Protein AF-A0A6M9ZZ40-F1 (afdb_monomer)

Solvent-accessible surface area (backbone atoms only — not comparable to full-atom values): 9665 Å² total; per-residue (Å²): 112,54,69,61,51,48,51,26,50,53,43,22,52,52,12,48,49,43,39,68,52,77,41,54,60,64,52,23,50,52,14,47,52,46,18,51,53,23,47,31,51,46,30,46,69,67,67,38,52,63,63,28,52,51,45,49,48,50,45,59,59,44,53,44,49,55,48,52,54,52,33,63,76,70,54,67,98,73,83,68,86,65,80,46,74,66,51,52,51,55,52,51,50,51,52,51,54,52,51,50,45,71,74,66,60,60,74,68,66,52,43,54,74,64,58,66,69,76,82,68,95,54,101,58,61,70,61,63,58,52,57,56,45,42,66,65,77,33,42,67,59,53,51,54,53,52,51,50,55,52,51,51,49,51,50,54,49,53,58,61,53,46,69,81,76,49,94,75,74,80,128

InterPro domains:
  IPR001457 NADH:ubiquinone/plastoquinone oxidoreductase, chain 6 [PF00499] (16-157)
  IPR050269 Complex I Subunit 6 [PTHR11435] (1-160)

Structure (mmCIF, N/CA/C/O backbone):
data_AF-A0A6M9ZZ40-F1
#
_entry.id   AF-A0A6M9ZZ40-F1
#
loop_
_atom_site.group_PDB
_atom_site.id
_atom_site.type_symbol
_atom_site.label_atom_id
_atom_site.label_alt_id
_atom_site.label_comp_id
_atom_site.label_asym_id
_atom_site.label_entity_id
_atom_site.label_seq_id
_atom_site.pdbx_PDB_ins_code
_atom_site.Cartn_x
_atom_site.Cartn_y
_atom_site.Cartn_z
_atom_site.occupancy
_atom_site.B_iso_or_equiv
_atom_site.auth_seq_id
_atom_site.auth_comp_id
_atom_site.auth_asym_id
_atom_site.auth_atom_id
_atom_site.pdbx_PDB_model_num
ATOM 1 N N . MET A 1 1 ? 7.142 9.375 -21.242 1.00 61.62 1 MET A N 1
ATOM 2 C CA . MET A 1 1 ? 6.670 8.406 -20.223 1.00 61.62 1 MET A CA 1
ATOM 3 C C . MET A 1 1 ? 7.208 8.706 -18.826 1.00 61.62 1 MET A C 1
ATOM 5 O O . MET A 1 1 ? 6.427 8.676 -17.883 1.00 61.62 1 MET A O 1
ATOM 9 N N . ALA A 1 2 ? 8.484 9.088 -18.694 1.00 67.81 2 ALA A N 1
ATOM 10 C CA . ALA A 1 2 ? 9.130 9.379 -17.408 1.00 67.81 2 ALA A CA 1
ATOM 11 C C . ALA A 1 2 ? 8.402 10.401 -16.507 1.00 67.81 2 ALA A C 1
ATOM 13 O O . ALA A 1 2 ? 8.264 10.169 -15.312 1.00 67.81 2 ALA A O 1
ATOM 14 N N . TYR A 1 3 ? 7.879 11.507 -17.054 1.00 73.62 3 TYR A N 1
ATOM 15 C CA . TYR A 1 3 ? 7.169 12.507 -16.237 1.00 73.62 3 TYR A CA 1
ATOM 16 C C . TYR A 1 3 ? 5.858 11.986 -15.631 1.00 73.62 3 TYR A C 1
ATOM 18 O O . TYR A 1 3 ? 5.504 12.363 -14.518 1.00 73.62 3 TYR A O 1
ATOM 26 N N . VAL A 1 4 ? 5.143 11.104 -16.340 1.00 79.06 4 VAL A N 1
ATOM 27 C CA . VAL A 1 4 ? 3.872 10.533 -15.863 1.00 79.06 4 VAL A CA 1
ATOM 28 C C . VAL A 1 4 ? 4.130 9.516 -14.751 1.00 79.06 4 VAL A C 1
ATOM 30 O O . VAL A 1 4 ? 3.451 9.545 -13.727 1.00 79.06 4 VAL A O 1
ATOM 33 N N . SER A 1 5 ? 5.137 8.650 -14.905 1.00 78.56 5 SER A N 1
ATOM 34 C CA . SER A 1 5 ? 5.535 7.711 -13.849 1.00 78.56 5 SER A CA 1
ATOM 35 C C . SER A 1 5 ? 6.141 8.426 -12.640 1.00 78.56 5 SER A C 1
ATOM 37 O O . SER A 1 5 ? 5.864 8.043 -11.505 1.00 78.56 5 SER A O 1
ATOM 39 N N . PHE A 1 6 ? 6.889 9.510 -12.858 1.00 80.94 6 PHE A N 1
ATOM 40 C CA . PHE A 1 6 ? 7.375 10.365 -11.780 1.00 80.94 6 PHE A CA 1
ATOM 41 C C . PHE A 1 6 ? 6.229 11.023 -11.001 1.00 80.94 6 PHE A C 1
ATOM 43 O O . PHE A 1 6 ? 6.210 10.967 -9.773 1.00 80.94 6 PHE A O 1
ATOM 50 N N . LEU A 1 7 ? 5.233 11.586 -11.694 1.00 84.75 7 LEU A N 1
ATOM 51 C CA . LEU A 1 7 ? 4.046 12.154 -11.052 1.00 84.75 7 LEU A CA 1
ATOM 52 C C . LEU A 1 7 ? 3.301 11.097 -10.222 1.00 84.75 7 LEU A C 1
ATOM 54 O O . LEU A 1 7 ? 2.885 11.377 -9.099 1.00 84.75 7 LEU A O 1
ATOM 58 N N . ALA A 1 8 ? 3.186 9.872 -10.740 1.00 87.12 8 ALA A N 1
ATOM 59 C CA . ALA A 1 8 ? 2.579 8.769 -10.007 1.00 87.12 8 ALA A CA 1
ATOM 60 C C . ALA A 1 8 ? 3.388 8.384 -8.753 1.00 87.12 8 ALA A C 1
ATOM 62 O O . ALA A 1 8 ? 2.802 8.166 -7.696 1.00 87.12 8 ALA A O 1
ATOM 63 N N . LEU A 1 9 ? 4.725 8.372 -8.814 1.00 86.31 9 LEU A N 1
ATOM 64 C CA . LEU A 1 9 ? 5.578 8.136 -7.640 1.00 86.31 9 LEU A CA 1
ATOM 65 C C . LEU A 1 9 ? 5.422 9.229 -6.580 1.00 86.31 9 LEU A C 1
ATOM 67 O O . LEU A 1 9 ? 5.272 8.923 -5.398 1.00 86.31 9 LEU A O 1
ATOM 71 N N . VAL A 1 10 ? 5.408 10.498 -6.994 1.00 87.94 10 VAL A N 1
ATOM 72 C CA . VAL A 1 10 ? 5.179 11.626 -6.080 1.00 87.94 10 VAL A CA 1
ATOM 73 C C . VAL A 1 10 ? 3.802 11.510 -5.421 1.00 87.94 10 VAL A C 1
ATOM 75 O O . VAL A 1 10 ? 3.700 11.654 -4.203 1.00 87.94 10 VAL A O 1
ATOM 78 N N . GLY A 1 11 ? 2.761 11.191 -6.195 1.00 89.44 11 GLY A N 1
ATOM 79 C CA . GLY A 1 11 ? 1.404 10.977 -5.687 1.00 89.44 11 GLY A CA 1
ATOM 80 C C . GLY A 1 11 ? 1.301 9.806 -4.705 1.00 89.44 11 GLY A C 1
ATOM 81 O O . GLY A 1 11 ? 0.647 9.928 -3.669 1.00 89.44 11 GLY A O 1
ATOM 82 N N . LEU A 1 12 ? 1.994 8.696 -4.977 1.00 90.94 12 LEU A N 1
ATOM 83 C CA . LEU A 1 12 ? 2.056 7.534 -4.088 1.00 90.94 12 LEU A CA 1
ATOM 84 C C . LEU A 1 12 ? 2.694 7.889 -2.742 1.00 90.94 12 LEU A C 1
ATOM 86 O O . LEU A 1 12 ? 2.129 7.591 -1.688 1.00 90.94 12 LEU A O 1
ATOM 90 N N . VAL A 1 13 ? 3.846 8.561 -2.764 1.00 89.88 13 VAL A N 1
ATOM 91 C CA . VAL A 1 13 ? 4.543 8.948 -1.531 1.00 89.88 13 VAL A CA 1
ATOM 92 C C . VAL A 1 13 ? 3.739 9.998 -0.763 1.00 89.88 13 VAL A C 1
ATOM 94 O O . VAL A 1 13 ? 3.625 9.898 0.457 1.00 89.88 13 VAL A O 1
ATOM 97 N N . ALA A 1 14 ? 3.109 10.954 -1.452 1.00 88.31 14 ALA A N 1
ATOM 98 C CA . ALA A 1 14 ? 2.205 11.913 -0.823 1.00 88.31 14 ALA A CA 1
ATOM 99 C C . ALA A 1 14 ? 1.039 11.212 -0.099 1.00 88.31 14 ALA A C 1
ATOM 101 O O . ALA A 1 14 ? 0.752 11.544 1.051 1.00 88.31 14 ALA A O 1
ATOM 102 N N . GLY A 1 15 ? 0.422 10.199 -0.719 1.00 89.56 15 GLY A N 1
ATOM 103 C CA . GLY A 1 15 ? -0.625 9.386 -0.091 1.00 89.56 15 GLY A CA 1
ATOM 104 C C . GLY A 1 15 ? -0.154 8.686 1.189 1.00 89.56 15 GLY A C 1
ATOM 105 O O . GLY A 1 15 ? -0.835 8.738 2.215 1.00 89.56 15 GLY A O 1
ATOM 106 N N . PHE A 1 16 ? 1.050 8.103 1.177 1.00 87.38 16 PHE A N 1
ATOM 107 C CA . PHE A 1 16 ? 1.619 7.459 2.365 1.00 87.38 16 PHE A CA 1
ATOM 108 C C . PHE A 1 16 ? 2.028 8.436 3.467 1.00 87.38 16 PHE A C 1
ATOM 110 O O . PHE A 1 16 ? 1.884 8.106 4.643 1.00 87.38 16 PHE A O 1
ATOM 117 N N . ILE A 1 17 ? 2.475 9.646 3.126 1.00 87.81 17 ILE A N 1
ATOM 118 C CA . ILE A 1 17 ? 2.752 10.688 4.124 1.00 87.81 17 ILE A CA 1
ATOM 119 C C . ILE A 1 17 ? 1.463 11.075 4.854 1.00 87.81 17 ILE A C 1
ATOM 121 O O . ILE A 1 17 ? 1.474 11.166 6.080 1.00 87.81 17 ILE A O 1
ATOM 125 N N . VAL A 1 18 ? 0.352 11.243 4.125 1.00 85.00 18 VAL A N 1
ATOM 126 C CA . VAL A 1 18 ? -0.966 11.545 4.716 1.00 85.00 18 VAL A CA 1
ATOM 127 C C . VAL A 1 18 ? -1.466 10.394 5.594 1.00 85.00 18 VAL A C 1
ATOM 129 O O . VAL A 1 18 ? -2.024 10.632 6.661 1.00 85.00 18 VAL A O 1
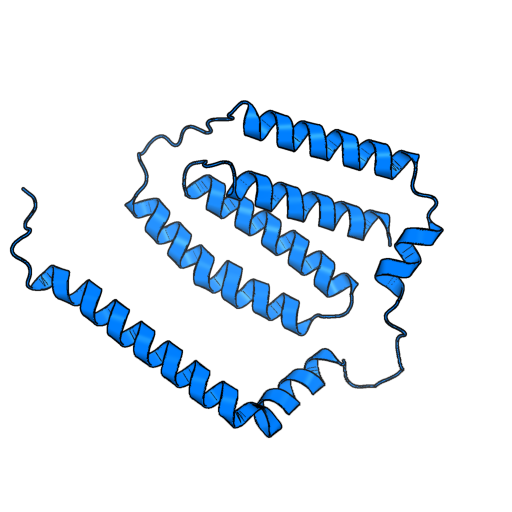ATOM 132 N N . MET A 1 19 ? -1.228 9.143 5.191 1.00 85.62 19 MET A N 1
ATOM 133 C CA . MET A 1 19 ? -1.534 7.977 6.026 1.00 85.62 19 MET A CA 1
ATOM 134 C C . MET A 1 19 ? -0.687 7.947 7.310 1.00 85.62 19 MET A C 1
ATOM 136 O O . MET A 1 19 ? -1.191 7.643 8.389 1.00 85.62 19 MET A O 1
ATOM 140 N N . SER A 1 20 ? 0.605 8.262 7.206 1.00 84.12 20 SER A N 1
ATOM 141 C CA . SER A 1 20 ? 1.562 8.147 8.311 1.00 84.12 20 SER A CA 1
ATOM 142 C C . SER A 1 20 ? 1.532 9.324 9.288 1.00 84.12 20 SER A C 1
ATOM 144 O O . SER A 1 20 ? 2.099 9.214 10.375 1.00 84.12 20 SER A O 1
ATOM 146 N N . SER A 1 21 ? 0.923 10.459 8.940 1.00 77.00 21 SER A N 1
ATOM 147 C CA . SER A 1 21 ? 1.013 11.698 9.724 1.00 77.00 21 SER A CA 1
ATOM 148 C C . SER A 1 21 ? 0.214 11.704 11.035 1.00 77.00 21 SER A C 1
ATOM 150 O O . SER A 1 21 ? 0.068 12.763 11.644 1.00 77.00 21 SER A O 1
ATOM 152 N N . ASN A 1 22 ? -0.263 10.544 11.506 1.00 65.62 22 ASN A N 1
ATOM 153 C CA . ASN A 1 22 ? -1.091 10.395 12.710 1.00 65.62 22 ASN A CA 1
ATOM 154 C C . ASN A 1 22 ? -2.329 11.311 12.695 1.00 65.62 22 ASN A C 1
ATOM 156 O O . ASN A 1 22 ? -2.692 11.913 13.705 1.00 65.62 22 ASN A O 1
ATOM 160 N N . SER A 1 23 ? -2.960 11.447 11.529 1.00 63.12 23 SER A N 1
ATOM 161 C CA . SER A 1 23 ? -4.265 12.097 11.396 1.00 63.12 23 SER A CA 1
ATOM 162 C C . SER A 1 23 ? -5.385 11.119 11.775 1.00 63.12 23 SER A C 1
ATOM 164 O O . SER A 1 23 ? -5.165 9.908 11.837 1.00 63.12 23 SER A O 1
ATOM 166 N N . S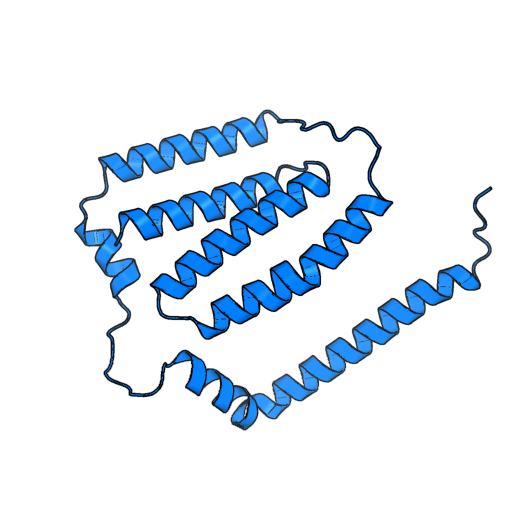ER A 1 24 ? -6.588 11.636 12.042 1.00 78.31 24 SER A N 1
ATOM 167 C CA . SER A 1 24 ? -7.767 10.809 12.337 1.00 78.31 24 SER A CA 1
ATOM 168 C C . SER A 1 24 ? -7.964 9.698 11.283 1.00 78.31 24 SER A C 1
ATOM 170 O O . SER A 1 24 ? -7.588 9.875 10.116 1.00 78.31 24 SER A O 1
ATOM 172 N N . PRO A 1 25 ? -8.562 8.547 11.652 1.00 84.88 25 PRO A N 1
ATOM 173 C CA . PRO A 1 25 ? -8.621 7.368 10.785 1.00 84.88 25 PRO A CA 1
ATOM 174 C C . PRO A 1 25 ? -9.321 7.618 9.433 1.00 84.88 25 PRO A C 1
ATOM 176 O O . PRO A 1 25 ? -9.013 6.948 8.452 1.00 84.88 25 PRO A O 1
ATOM 179 N N . TYR A 1 26 ? -10.185 8.634 9.322 1.00 82.50 26 TYR A N 1
ATOM 180 C CA . TYR A 1 26 ? -10.761 9.054 8.038 1.00 82.50 26 TYR A CA 1
ATOM 181 C C . TYR A 1 26 ? -9.727 9.597 7.047 1.00 82.50 26 TYR A C 1
ATOM 183 O O . TYR A 1 26 ? -9.736 9.224 5.875 1.00 82.50 26 TYR A O 1
ATOM 191 N N . PHE A 1 27 ? -8.828 10.475 7.496 1.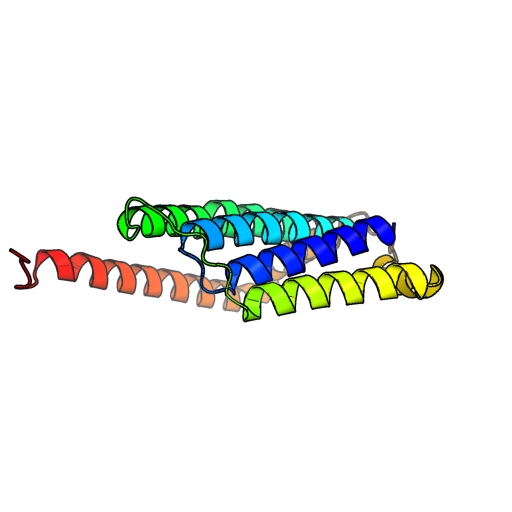00 83.31 27 PHE A N 1
ATOM 192 C CA . PHE A 1 27 ? -7.812 11.060 6.619 1.00 83.31 27 PHE A CA 1
ATOM 193 C C . PHE A 1 27 ? -6.731 10.047 6.256 1.00 83.31 27 PHE A C 1
ATOM 195 O O . PHE A 1 27 ? -6.253 10.041 5.123 1.00 83.31 27 PHE A O 1
ATOM 202 N N . ALA A 1 28 ? -6.441 9.125 7.174 1.00 85.38 28 ALA A N 1
ATOM 203 C CA . ALA A 1 28 ? -5.657 7.931 6.899 1.00 85.38 28 ALA A CA 1
ATOM 204 C C . ALA A 1 28 ? -6.276 7.091 5.763 1.00 85.38 28 ALA A C 1
ATOM 206 O O . ALA A 1 28 ? -5.592 6.768 4.792 1.00 85.38 28 ALA A O 1
ATOM 207 N N . ALA A 1 29 ? -7.587 6.818 5.818 1.00 87.69 29 ALA A N 1
ATOM 208 C CA . ALA A 1 29 ? -8.283 6.066 4.771 1.00 87.69 29 ALA A CA 1
ATOM 209 C C . ALA A 1 29 ? -8.182 6.769 3.409 1.00 87.69 29 ALA A C 1
ATOM 211 O O . ALA A 1 29 ? -7.859 6.135 2.408 1.00 87.69 29 ALA A O 1
ATOM 212 N N . LEU A 1 30 ? -8.399 8.088 3.369 1.00 86.88 30 LEU A N 1
ATOM 213 C CA . LEU A 1 30 ? -8.275 8.878 2.141 1.00 86.88 30 LEU A CA 1
ATOM 214 C C . LEU A 1 30 ? -6.842 8.870 1.584 1.00 86.88 30 LEU A C 1
ATOM 216 O O . LEU A 1 30 ? -6.664 8.687 0.381 1.00 86.88 30 LEU A O 1
ATOM 220 N N . GLY A 1 31 ? -5.823 9.000 2.440 1.00 89.38 31 GLY A N 1
ATOM 221 C CA . GLY A 1 31 ? -4.416 8.896 2.037 1.00 89.38 31 GLY A CA 1
ATOM 222 C C . GLY A 1 31 ? -4.080 7.535 1.422 1.00 89.38 31 GLY A C 1
ATOM 223 O O . GLY A 1 31 ? -3.407 7.466 0.392 1.00 89.38 31 GLY A O 1
ATOM 224 N N . LEU A 1 32 ? -4.630 6.456 1.988 1.00 89.31 32 LEU A N 1
ATOM 225 C CA . LEU A 1 32 ? -4.514 5.108 1.435 1.00 89.31 32 LEU A CA 1
ATOM 226 C C . LEU A 1 32 ? -5.209 4.944 0.084 1.00 89.31 32 LEU A C 1
ATOM 228 O O . LEU A 1 32 ? -4.637 4.293 -0.790 1.00 89.31 32 LEU A O 1
ATOM 232 N N . VAL A 1 33 ? -6.396 5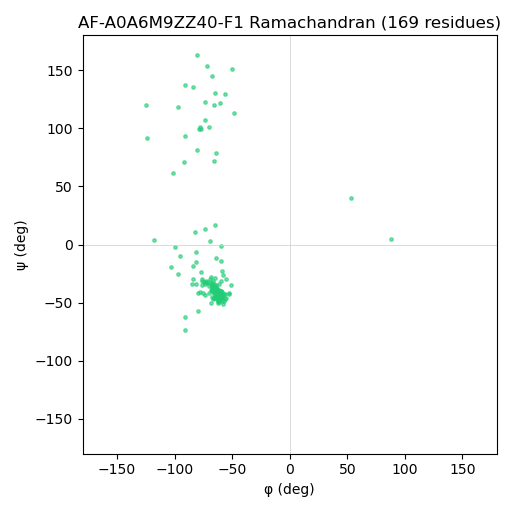.537 -0.117 1.00 92.06 33 VAL A N 1
ATOM 233 C CA . VAL A 1 33 ? -7.062 5.508 -1.433 1.00 92.06 33 VAL A CA 1
ATOM 234 C C . VAL A 1 33 ? -6.154 6.128 -2.487 1.00 92.06 33 VAL A C 1
ATOM 236 O O . VAL A 1 33 ? -5.886 5.518 -3.522 1.00 92.06 33 VAL A O 1
ATOM 239 N N . VAL A 1 34 ? -5.656 7.332 -2.204 1.00 91.38 34 VAL A N 1
ATOM 240 C CA . VAL A 1 34 ? -4.798 8.088 -3.120 1.00 91.38 34 VAL A CA 1
ATOM 241 C C . VAL A 1 34 ? -3.512 7.311 -3.414 1.00 91.38 34 VAL A C 1
ATOM 243 O O . VAL A 1 34 ? -3.156 7.133 -4.579 1.00 91.38 34 VAL A O 1
ATOM 246 N N . GLY A 1 35 ? -2.857 6.773 -2.380 1.00 92.06 35 GLY A N 1
ATOM 247 C CA . GLY A 1 35 ? -1.655 5.953 -2.531 1.00 92.06 35 GLY A CA 1
ATOM 248 C C . GLY A 1 35 ? -1.887 4.699 -3.380 1.00 92.06 35 GLY A C 1
ATOM 249 O O . GLY A 1 35 ? -1.084 4.396 -4.262 1.00 92.06 35 GLY A O 1
ATOM 250 N N . ALA A 1 36 ? -3.009 4.002 -3.177 1.00 91.94 36 ALA A N 1
ATOM 251 C CA . ALA A 1 36 ? -3.357 2.808 -3.943 1.00 91.94 36 ALA A CA 1
ATOM 252 C C . ALA A 1 36 ? -3.639 3.121 -5.421 1.00 91.94 36 ALA A C 1
ATOM 254 O O . ALA A 1 36 ? -3.173 2.382 -6.287 1.00 91.94 36 ALA A O 1
ATOM 255 N N . VAL A 1 37 ? -4.340 4.220 -5.733 1.00 92.25 37 VAL A N 1
ATOM 256 C CA . VAL A 1 37 ? -4.610 4.638 -7.123 1.00 92.25 37 VAL A CA 1
ATOM 257 C C . VAL A 1 37 ? -3.307 4.939 -7.865 1.00 92.25 37 VAL A C 1
ATOM 259 O O . VAL A 1 37 ? -3.086 4.417 -8.959 1.00 92.25 37 VAL A O 1
ATOM 262 N N . PHE A 1 38 ? -2.411 5.723 -7.262 1.00 92.38 38 PHE A N 1
ATOM 263 C CA . PHE A 1 38 ? -1.120 6.037 -7.876 1.00 92.38 38 PHE A CA 1
ATOM 264 C C . PHE A 1 38 ? -0.184 4.820 -7.955 1.00 92.38 38 PHE A C 1
ATOM 266 O O . PHE A 1 38 ? 0.524 4.660 -8.947 1.00 92.38 38 PHE A O 1
ATOM 273 N N . GLY A 1 39 ? -0.224 3.913 -6.975 1.00 90.94 39 GLY A N 1
ATOM 274 C CA . GLY A 1 39 ? 0.502 2.640 -7.038 1.00 90.94 39 GLY A CA 1
ATOM 275 C C . GLY A 1 39 ? 0.013 1.726 -8.158 1.00 90.94 39 GLY A C 1
ATOM 276 O O . GLY A 1 39 ? 0.823 1.146 -8.880 1.00 90.94 39 GLY A O 1
ATOM 277 N N .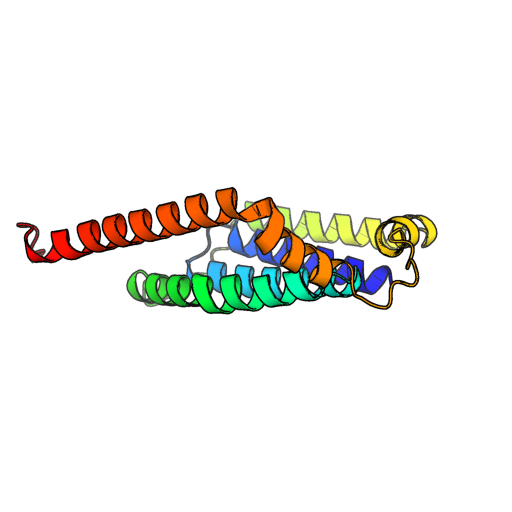 CYS A 1 40 ? -1.302 1.656 -8.366 1.00 90.69 40 CYS A N 1
ATOM 278 C CA . CYS A 1 40 ? -1.886 0.925 -9.488 1.00 90.69 40 CYS A CA 1
ATOM 279 C C . CYS A 1 40 ? -1.469 1.529 -10.829 1.00 90.69 40 CYS A C 1
ATOM 281 O O . CYS A 1 40 ? -1.094 0.792 -11.736 1.00 90.69 40 CYS A O 1
ATOM 283 N N . TRP A 1 41 ? -1.442 2.860 -10.931 1.00 89.44 41 TRP A N 1
ATOM 284 C CA . TRP A 1 41 ? -0.945 3.545 -12.124 1.00 89.44 41 TRP A CA 1
ATOM 285 C C . TRP A 1 41 ? 0.496 3.120 -12.454 1.00 89.44 41 TRP A C 1
ATOM 287 O O . TRP A 1 41 ? 0.796 2.777 -13.597 1.00 89.44 41 TRP A O 1
ATOM 297 N N . ILE A 1 42 ? 1.388 3.092 -11.459 1.00 88.00 42 ILE A N 1
ATOM 298 C CA . ILE A 1 42 ? 2.786 2.669 -11.648 1.00 88.00 42 ILE A CA 1
ATOM 299 C C . ILE A 1 42 ? 2.864 1.225 -12.152 1.00 88.00 42 ILE A C 1
ATOM 301 O O . ILE A 1 42 ? 3.591 0.957 -13.102 1.00 88.00 42 ILE A O 1
ATOM 305 N N . LEU A 1 43 ? 2.104 0.305 -11.559 1.00 87.25 43 LEU A N 1
ATOM 306 C CA . LEU A 1 43 ? 2.115 -1.110 -11.946 1.00 87.25 43 LEU A CA 1
ATOM 307 C C . LEU A 1 43 ? 1.625 -1.333 -13.377 1.00 87.25 43 LEU A C 1
ATOM 309 O O . LEU A 1 43 ? 2.230 -2.107 -14.115 1.00 87.25 43 LEU A O 1
ATOM 313 N N . VAL A 1 44 ? 0.578 -0.613 -13.786 1.00 85.50 44 VAL A N 1
ATOM 314 C CA . VAL A 1 44 ? 0.081 -0.651 -15.167 1.00 85.50 44 VAL A CA 1
ATOM 315 C C . VAL A 1 44 ? 1.137 -0.126 -16.141 1.00 85.50 44 VAL A C 1
ATOM 317 O O . VAL A 1 44 ? 1.332 -0.731 -17.190 1.00 85.50 44 VAL A O 1
ATOM 320 N N . ASN A 1 45 ? 1.874 0.933 -15.783 1.00 81.94 45 ASN A N 1
ATOM 321 C CA . ASN A 1 45 ? 2.965 1.449 -16.618 1.00 81.94 45 ASN A CA 1
ATOM 322 C C . ASN A 1 45 ? 4.131 0.456 -16.775 1.00 81.94 45 ASN A C 1
ATOM 324 O O . ASN A 1 45 ? 4.811 0.500 -17.792 1.00 81.94 45 ASN A O 1
ATOM 328 N N . VAL A 1 46 ? 4.373 -0.413 -15.788 1.00 78.19 46 VAL A N 1
ATOM 329 C CA . VAL A 1 46 ? 5.401 -1.476 -15.850 1.00 78.19 46 VAL A CA 1
ATOM 330 C C . VAL A 1 46 ? 4.894 -2.711 -16.620 1.00 78.19 46 VAL A C 1
ATOM 332 O O . VAL A 1 46 ? 5.655 -3.630 -16.896 1.00 78.19 46 VAL A O 1
ATOM 335 N N . GLY A 1 47 ? 3.611 -2.746 -16.998 1.00 78.06 47 GLY A N 1
ATOM 336 C CA . GLY A 1 47 ? 2.993 -3.875 -17.698 1.00 78.06 47 GLY A CA 1
ATOM 337 C C . GLY A 1 47 ? 2.422 -4.954 -16.771 1.00 78.06 47 GLY A C 1
ATOM 338 O O . GLY A 1 47 ? 1.911 -5.962 -17.260 1.00 78.06 47 GLY A O 1
ATOM 339 N N . ILE A 1 48 ? 2.439 -4.731 -15.449 1.00 84.00 48 ILE A N 1
ATOM 340 C CA . ILE A 1 48 ? 1.976 -5.694 -14.441 1.00 84.00 48 ILE A CA 1
ATOM 341 C C . ILE A 1 48 ? 0.487 -5.454 -14.120 1.00 84.00 48 ILE A C 1
ATOM 343 O O . ILE A 1 48 ? 0.111 -4.925 -13.065 1.00 84.00 48 ILE A O 1
ATOM 347 N N . SER A 1 49 ? -0.392 -5.780 -15.067 1.00 83.88 49 SER A N 1
ATOM 348 C CA . SER A 1 49 ? -1.827 -5.472 -14.969 1.00 83.88 49 SER A CA 1
ATOM 349 C C . SER A 1 49 ? -2.586 -6.356 -13.972 1.00 83.88 49 SER A C 1
ATOM 351 O O . SER A 1 49 ? -3.495 -5.870 -13.293 1.00 83.88 49 SER A O 1
ATOM 353 N N . PHE A 1 50 ? -2.208 -7.630 -13.818 1.00 86.06 50 PHE A N 1
ATOM 354 C CA . PHE A 1 50 ? -2.922 -8.544 -12.918 1.00 86.06 50 PHE A CA 1
ATOM 355 C C . PHE A 1 50 ? -2.755 -8.121 -11.454 1.00 86.06 50 PHE A C 1
ATOM 357 O O . PHE A 1 50 ? -3.734 -8.019 -10.713 1.00 86.06 50 PHE A O 1
ATOM 364 N N . LEU A 1 51 ? -1.521 -7.814 -11.043 1.00 87.12 51 LEU A N 1
ATOM 365 C CA . LEU A 1 51 ? -1.230 -7.395 -9.671 1.00 87.12 51 LEU A CA 1
ATOM 366 C C . LEU A 1 51 ? -1.900 -6.055 -9.333 1.00 87.12 51 LEU A C 1
ATOM 368 O O . LEU A 1 51 ? -2.381 -5.877 -8.215 1.00 87.12 51 LEU A O 1
ATOM 372 N N . SER A 1 52 ? -1.988 -5.135 -10.301 1.00 90.56 52 SER A N 1
ATOM 373 C CA . SER A 1 52 ? -2.714 -3.875 -10.120 1.00 90.56 52 SER A CA 1
ATOM 374 C C . SER A 1 52 ? -4.195 -4.111 -9.808 1.00 90.56 52 SER A C 1
ATOM 376 O O . SER A 1 52 ? -4.711 -3.525 -8.858 1.00 90.56 52 SER A O 1
ATOM 378 N N . LEU A 1 53 ? -4.870 -5.004 -10.540 1.00 89.62 53 LEU A N 1
ATOM 379 C CA . LEU A 1 53 ? -6.272 -5.343 -10.274 1.00 89.62 53 LEU A CA 1
ATOM 380 C C . LEU A 1 53 ? -6.454 -5.990 -8.897 1.00 89.62 53 LEU A C 1
ATOM 382 O O . LEU A 1 53 ? -7.383 -5.640 -8.171 1.00 89.62 53 LEU A O 1
ATOM 386 N N . VAL A 1 54 ? -5.553 -6.897 -8.511 1.00 91.75 54 VAL A N 1
ATOM 387 C CA . VAL A 1 54 ? -5.576 -7.536 -7.187 1.00 91.75 54 VAL A CA 1
ATOM 388 C C . VAL A 1 54 ? -5.415 -6.501 -6.069 1.00 91.75 54 VAL A C 1
ATOM 390 O O . VAL A 1 54 ? -6.148 -6.564 -5.082 1.00 91.75 54 VAL A O 1
ATOM 393 N N . LEU A 1 55 ? -4.520 -5.518 -6.227 1.00 90.44 55 LEU A N 1
ATOM 394 C CA . LEU A 1 55 ? -4.372 -4.422 -5.267 1.00 90.44 55 LEU A CA 1
ATOM 395 C C . LEU A 1 55 ? -5.643 -3.583 -5.160 1.00 90.44 55 LEU A C 1
ATOM 397 O O . LEU A 1 55 ? -6.103 -3.345 -4.048 1.00 90.44 55 LEU A O 1
ATOM 401 N N . VAL A 1 56 ? -6.259 -3.184 -6.277 1.00 89.88 56 VAL A N 1
ATOM 402 C CA . VAL A 1 56 ? -7.537 -2.453 -6.234 1.00 89.88 56 VAL A CA 1
ATOM 403 C C . VAL A 1 56 ? -8.606 -3.277 -5.513 1.00 89.88 56 VAL A C 1
ATOM 405 O O . VAL A 1 56 ? -9.263 -2.782 -4.602 1.00 89.88 56 VAL A O 1
ATOM 408 N N . LEU A 1 57 ? -8.768 -4.552 -5.861 1.00 91.00 57 LEU A N 1
ATOM 409 C CA . LEU A 1 57 ? -9.838 -5.380 -5.307 1.00 91.00 57 LEU A CA 1
ATOM 410 C C . LEU A 1 57 ? -9.647 -5.678 -3.814 1.00 91.00 57 LEU A C 1
ATOM 412 O O . LEU A 1 57 ? -10.567 -5.478 -3.025 1.00 91.00 57 LEU A O 1
ATOM 416 N N . ILE A 1 58 ? -8.465 -6.140 -3.405 1.00 91.88 58 ILE A N 1
ATOM 417 C CA . ILE A 1 58 ? -8.229 -6.568 -2.019 1.00 91.88 58 ILE A CA 1
ATOM 418 C C . ILE A 1 58 ? -7.983 -5.360 -1.109 1.00 91.88 58 ILE A C 1
ATOM 420 O O . ILE A 1 58 ? -8.510 -5.313 0.005 1.00 91.88 58 ILE A O 1
ATOM 424 N N . TYR A 1 59 ? -7.206 -4.374 -1.568 1.00 88.81 59 TYR A N 1
ATOM 425 C CA . TYR A 1 59 ? -6.828 -3.226 -0.747 1.00 88.81 59 TYR A CA 1
ATOM 426 C C . TYR A 1 59 ? -7.945 -2.183 -0.676 1.00 88.81 59 TYR A C 1
ATOM 428 O O . TYR A 1 59 ? -8.417 -1.889 0.421 1.00 88.81 59 TYR A O 1
ATOM 436 N N . LEU A 1 60 ? -8.405 -1.661 -1.823 1.00 86.75 60 LEU A N 1
ATOM 437 C CA . LEU A 1 60 ? -9.485 -0.662 -1.855 1.00 86.75 60 LEU A CA 1
ATOM 438 C C . LEU A 1 60 ? -10.856 -1.298 -1.598 1.00 86.75 60 LEU A C 1
ATOM 440 O O . LEU A 1 60 ? -11.659 -0.732 -0.864 1.00 86.75 60 LEU A O 1
ATOM 444 N N . GLY A 1 61 ? -11.134 -2.464 -2.184 1.00 87.31 61 GLY A N 1
ATOM 445 C CA . GLY A 1 61 ? -12.437 -3.120 -2.037 1.00 87.31 61 GLY A CA 1
ATOM 446 C C . GLY A 1 61 ? -12.620 -3.845 -0.703 1.00 87.31 61 GLY A C 1
ATOM 447 O O . GLY A 1 61 ? -13.690 -3.777 -0.107 1.00 87.31 61 GLY A O 1
ATOM 448 N N . GLY A 1 62 ? -11.586 -4.539 -0.222 1.00 87.06 62 GLY A N 1
ATOM 449 C CA . GLY A 1 62 ? -11.659 -5.337 1.003 1.00 87.06 62 GLY A CA 1
ATOM 450 C C . GLY A 1 62 ? -11.264 -4.554 2.250 1.00 87.06 62 GLY A C 1
ATOM 451 O O . GLY A 1 62 ? -12.099 -4.199 3.082 1.00 87.06 62 GLY A O 1
ATOM 452 N N . MET A 1 63 ? -9.963 -4.304 2.397 1.00 88.19 63 MET A N 1
ATOM 453 C CA . MET A 1 63 ? -9.401 -3.783 3.647 1.00 88.19 63 MET A CA 1
ATOM 454 C C . MET A 1 63 ? -9.840 -2.350 3.942 1.00 88.19 63 MET A C 1
ATOM 456 O O . MET A 1 63 ? -10.147 -2.034 5.090 1.00 88.19 63 MET A O 1
ATOM 460 N N . LEU A 1 64 ? -9.929 -1.495 2.921 1.00 87.44 64 LEU A N 1
ATOM 461 C CA . LEU A 1 64 ? -10.311 -0.101 3.120 1.00 87.44 64 LEU A CA 1
ATOM 462 C C . LEU A 1 64 ? -11.767 0.052 3.561 1.00 87.44 64 LEU A C 1
ATOM 464 O O . LEU A 1 64 ? -12.047 0.895 4.407 1.00 87.44 64 LEU A O 1
ATOM 468 N N . VAL A 1 65 ? -12.685 -0.781 3.062 1.00 89.75 65 VAL A N 1
ATOM 469 C CA . VAL A 1 65 ? -14.100 -0.738 3.468 1.00 89.75 65 VAL A CA 1
ATOM 470 C C . VAL A 1 65 ? -14.255 -1.108 4.943 1.00 89.75 65 VAL A C 1
ATOM 472 O O . VAL A 1 65 ? -14.929 -0.400 5.690 1.00 89.75 65 VAL A O 1
ATOM 475 N N . VAL A 1 66 ? -13.579 -2.171 5.392 1.00 89.38 66 VAL A N 1
ATOM 476 C CA . VAL A 1 66 ? -13.572 -2.563 6.812 1.00 89.38 66 VAL A CA 1
ATOM 477 C C . VAL A 1 66 ? -12.907 -1.482 7.670 1.00 89.38 66 VAL A C 1
ATOM 479 O O . VAL A 1 66 ? -13.418 -1.141 8.738 1.00 89.38 66 VAL A O 1
ATOM 482 N N . PHE A 1 67 ? -11.812 -0.889 7.185 1.00 85.88 67 PHE A N 1
ATOM 483 C CA . PHE A 1 67 ? -11.137 0.212 7.866 1.00 85.88 67 PHE A CA 1
ATOM 484 C C . PHE A 1 67 ? -12.051 1.436 8.010 1.00 85.88 67 PHE A C 1
ATOM 486 O O . PHE A 1 67 ? -12.207 1.939 9.117 1.00 85.88 67 PHE A O 1
ATOM 493 N N . ALA A 1 68 ? -12.734 1.858 6.945 1.00 86.19 68 ALA A N 1
ATOM 494 C CA . ALA A 1 68 ? -13.685 2.966 6.971 1.00 86.19 68 ALA A CA 1
ATOM 495 C C . ALA A 1 68 ? -14.868 2.695 7.916 1.00 86.19 68 ALA A C 1
ATOM 497 O O . ALA A 1 68 ? -15.275 3.584 8.664 1.00 86.19 68 ALA A O 1
ATOM 498 N N . TYR A 1 69 ? -15.376 1.458 7.948 1.00 87.44 69 TYR A N 1
ATOM 499 C CA . TYR A 1 69 ? -16.422 1.058 8.890 1.00 87.44 69 TYR A CA 1
ATOM 500 C C . TYR A 1 69 ? -15.948 1.186 10.344 1.00 87.44 69 TYR A C 1
ATOM 502 O O . TYR A 1 69 ? -16.611 1.824 11.161 1.00 87.44 69 TYR A O 1
ATOM 510 N N . SER A 1 70 ? -14.760 0.668 10.663 1.00 84.00 70 SER A N 1
ATOM 511 C CA . SER A 1 70 ? -14.177 0.796 12.006 1.00 84.00 70 SER A CA 1
ATOM 512 C C . SER A 1 70 ? -13.845 2.245 12.380 1.00 84.00 70 SER A C 1
ATOM 514 O O . SER A 1 70 ? -14.084 2.658 13.513 1.00 84.00 70 SER A O 1
ATOM 516 N N . ALA A 1 71 ? -13.380 3.045 11.415 1.00 84.50 71 ALA A N 1
ATOM 517 C CA . ALA A 1 71 ? -13.118 4.466 11.591 1.00 84.50 71 ALA A CA 1
ATOM 518 C C . ALA A 1 71 ? -14.400 5.213 11.965 1.00 84.50 71 ALA A C 1
ATOM 520 O O . ALA A 1 71 ? -14.368 6.043 12.866 1.00 84.50 71 ALA A O 1
ATOM 521 N N . SER A 1 72 ? -15.528 4.865 11.334 1.00 82.62 72 SER A N 1
ATOM 522 C CA . SER A 1 72 ? -16.829 5.468 11.636 1.00 82.62 72 SER A CA 1
ATOM 523 C C . SER A 1 72 ? -17.363 5.137 13.025 1.00 82.62 72 SER A C 1
ATOM 525 O O . SER A 1 72 ? -18.007 5.974 13.652 1.00 82.62 72 SER A O 1
ATOM 527 N N . LEU A 1 73 ? -17.039 3.949 13.538 1.00 81.69 73 LEU A N 1
ATOM 528 C CA . LEU A 1 73 ? -17.403 3.523 14.888 1.00 81.69 73 LEU A CA 1
ATOM 529 C C . LEU A 1 73 ? -16.524 4.169 15.967 1.00 81.69 73 LEU A C 1
ATOM 531 O O . LEU A 1 73 ? -16.981 4.353 17.091 1.00 81.69 73 LEU A O 1
ATOM 535 N N . ALA A 1 74 ? -15.271 4.493 15.641 1.00 76.06 74 ALA A N 1
ATOM 536 C CA . ALA A 1 74 ? -14.300 5.059 16.577 1.00 76.06 74 ALA A CA 1
ATOM 537 C C . ALA A 1 74 ? -14.214 6.595 16.533 1.00 76.06 74 ALA A C 1
ATOM 539 O O . ALA A 1 74 ? -13.528 7.191 17.362 1.00 76.06 74 ALA A O 1
ATOM 540 N N . SER A 1 75 ? -14.839 7.247 15.552 1.00 68.62 75 SER A N 1
ATOM 541 C CA . SER A 1 75 ? -14.628 8.672 15.312 1.00 68.62 75 SER A CA 1
ATOM 542 C C . SER A 1 75 ? -15.484 9.588 16.179 1.00 68.62 75 SER A C 1
ATOM 544 O O . SER A 1 75 ? -16.702 9.435 16.257 1.00 68.62 75 SER A O 1
ATOM 546 N N . GLU A 1 76 ? -14.845 10.624 16.714 1.00 65.69 76 GLU A N 1
ATOM 547 C CA . GLU A 1 76 ? -15.496 11.816 17.254 1.00 65.69 76 GLU A CA 1
ATOM 548 C C . GLU A 1 76 ? -16.169 12.624 16.118 1.00 65.69 76 GLU A C 1
ATOM 550 O O . GLU A 1 76 ? -15.634 12.677 15.005 1.00 65.69 76 GLU A O 1
ATOM 555 N N . PRO A 1 77 ? -17.326 13.275 16.359 1.00 64.75 77 PRO A N 1
ATOM 556 C CA . PRO A 1 77 ? -18.131 13.923 15.313 1.00 64.75 77 PRO A CA 1
ATOM 557 C C . PRO A 1 77 ? -17.451 15.111 14.603 1.00 64.75 77 PRO A C 1
ATOM 559 O O . PRO A 1 77 ? -17.944 15.551 13.566 1.00 64.75 77 PRO A O 1
ATOM 562 N N . TYR A 1 78 ? -16.321 15.614 15.116 1.00 63.91 78 TYR A N 1
ATOM 563 C CA . TYR A 1 78 ? -15.552 16.711 14.520 1.00 63.91 78 TYR A CA 1
ATOM 564 C C . TYR A 1 78 ? -14.096 16.289 14.278 1.00 63.91 78 TYR A C 1
ATOM 566 O O . TYR A 1 78 ? -13.257 16.433 15.166 1.00 63.91 78 TYR A O 1
ATOM 574 N N . PRO A 1 79 ? -13.758 15.766 13.087 1.00 64.75 79 PRO A N 1
ATOM 575 C CA . PRO A 1 79 ? -12.386 15.381 12.788 1.00 64.75 79 PRO A CA 1
ATOM 576 C C . PRO A 1 79 ? -11.507 16.624 12.563 1.00 64.75 79 PRO A C 1
ATOM 578 O O . PRO A 1 79 ? -11.583 17.273 11.520 1.00 64.75 79 PRO A O 1
ATOM 581 N N . GLU A 1 80 ? -10.632 16.946 13.519 1.00 65.75 80 GLU A N 1
ATOM 582 C CA . GLU A 1 80 ? -9.594 17.966 13.332 1.00 65.75 80 GLU A CA 1
ATOM 583 C C . GLU A 1 80 ? -8.480 17.444 12.410 1.00 65.75 80 GLU A C 1
ATOM 585 O O . GLU A 1 80 ? -7.809 16.451 12.708 1.00 65.75 80 GLU A O 1
ATOM 590 N N . PHE A 1 81 ? -8.222 18.142 11.300 1.00 66.88 81 PHE A N 1
ATOM 591 C CA . PHE A 1 81 ? -7.047 17.887 10.463 1.00 66.88 81 PHE A CA 1
ATOM 592 C C . PHE A 1 81 ? -5.826 18.572 11.090 1.00 66.88 81 PHE A C 1
ATOM 594 O O . PHE A 1 81 ? -5.450 19.687 10.728 1.00 66.88 81 PHE A O 1
ATOM 601 N N . ARG A 1 82 ? -5.217 17.929 12.090 1.00 65.75 82 ARG A N 1
ATOM 602 C CA . ARG A 1 82 ? -4.051 18.493 12.780 1.00 65.75 82 ARG A CA 1
ATOM 603 C C . ARG A 1 82 ? -2.787 18.304 11.941 1.00 65.75 82 ARG A C 1
ATOM 605 O O . ARG A 1 82 ? -2.185 17.233 11.928 1.00 65.75 82 ARG A O 1
ATOM 612 N N . VAL A 1 83 ? -2.370 19.363 11.253 1.00 66.94 83 VAL A N 1
ATOM 613 C CA . VAL A 1 83 ? -1.077 19.401 10.563 1.00 66.94 83 VAL A CA 1
ATOM 614 C C . VAL A 1 83 ? 0.011 19.680 11.597 1.00 66.94 83 VAL A C 1
ATOM 616 O O . VAL A 1 83 ? 0.222 20.815 12.017 1.00 66.94 83 VAL A O 1
ATOM 619 N N . ASN A 1 84 ? 0.701 18.628 12.034 1.00 73.19 84 ASN A N 1
ATOM 620 C CA . ASN A 1 84 ? 1.878 18.773 12.887 1.00 73.19 84 ASN A CA 1
ATOM 621 C C . ASN A 1 84 ? 3.064 19.338 12.087 1.00 73.19 84 ASN A C 1
ATOM 623 O O . ASN A 1 84 ? 3.191 19.090 10.887 1.00 73.19 84 ASN A O 1
ATOM 627 N N . GLY A 1 85 ? 3.995 20.018 12.767 1.00 75.12 85 GLY A N 1
ATOM 628 C CA . GLY A 1 85 ? 5.219 20.547 12.143 1.00 75.12 85 GLY A CA 1
ATOM 629 C C . GLY A 1 85 ? 6.051 19.479 11.416 1.00 75.12 85 GLY A C 1
ATOM 630 O O . GLY A 1 85 ? 6.659 19.764 10.388 1.00 75.12 85 GLY A O 1
ATOM 631 N N . PHE A 1 86 ? 5.995 18.224 11.877 1.00 75.12 86 PHE A N 1
ATOM 632 C CA . PHE A 1 86 ? 6.579 17.089 11.162 1.00 75.12 86 PHE A CA 1
ATOM 633 C C . PHE A 1 86 ? 5.924 16.878 9.793 1.00 75.12 86 PHE A C 1
ATOM 635 O O . PHE A 1 86 ? 6.633 16.827 8.797 1.00 75.12 86 PHE A O 1
ATOM 642 N N . MET A 1 87 ? 4.591 16.829 9.706 1.00 75.44 87 MET A N 1
ATOM 643 C CA . MET A 1 87 ? 3.882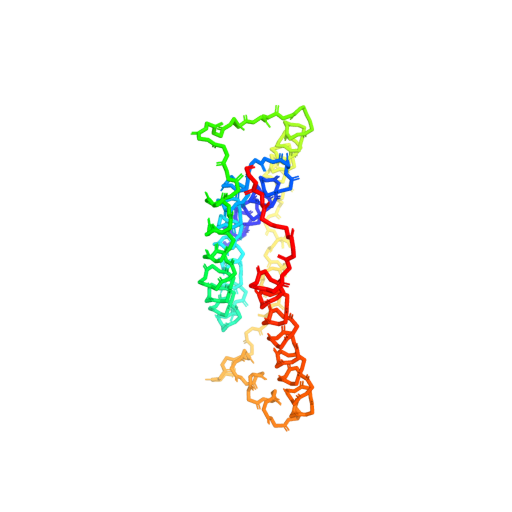 16.660 8.429 1.00 75.44 87 MET A CA 1
ATOM 644 C C . MET A 1 87 ? 4.253 17.764 7.431 1.00 75.44 87 MET A C 1
ATOM 646 O O . MET A 1 87 ? 4.537 17.477 6.270 1.00 75.44 87 MET A O 1
ATOM 650 N N . LEU A 1 88 ? 4.333 19.013 7.902 1.00 78.44 88 LEU A N 1
ATOM 651 C CA . LEU A 1 88 ? 4.754 20.153 7.089 1.00 78.44 88 LEU A CA 1
ATOM 652 C C . LEU A 1 88 ? 6.178 19.967 6.538 1.00 78.44 88 LEU A C 1
ATOM 654 O O . LEU A 1 88 ? 6.417 20.199 5.356 1.00 78.44 88 LEU A O 1
ATOM 658 N N . MET A 1 89 ? 7.112 19.498 7.370 1.00 82.19 89 MET A N 1
ATOM 659 C CA . MET A 1 89 ? 8.491 19.226 6.958 1.00 82.19 89 MET A CA 1
ATOM 660 C C . MET A 1 89 ? 8.567 18.135 5.881 1.00 82.19 89 MET A C 1
ATOM 662 O O . MET A 1 89 ? 9.289 18.303 4.902 1.00 82.19 89 MET A O 1
ATOM 666 N N . TRP A 1 90 ? 7.799 17.049 6.018 1.00 82.81 90 TRP A N 1
ATOM 667 C CA . TRP A 1 90 ? 7.741 15.986 5.006 1.00 82.81 90 TRP A CA 1
ATOM 668 C C . TRP A 1 90 ? 7.180 16.495 3.671 1.00 82.81 90 TRP A C 1
ATOM 670 O O . TRP A 1 90 ? 7.733 16.182 2.618 1.00 82.81 90 TRP A O 1
ATOM 680 N N . ILE A 1 91 ? 6.140 17.334 3.702 1.00 82.06 91 ILE A N 1
ATOM 681 C CA . ILE A 1 91 ? 5.565 17.951 2.496 1.00 82.06 91 ILE A CA 1
ATOM 682 C C . ILE A 1 91 ? 6.584 18.879 1.818 1.00 82.06 91 ILE A C 1
ATOM 684 O O . ILE A 1 91 ? 6.781 18.795 0.607 1.00 82.06 91 ILE A O 1
ATOM 688 N N . ILE A 1 92 ? 7.271 19.732 2.583 1.00 82.81 92 ILE A N 1
ATOM 689 C CA . ILE A 1 92 ? 8.300 20.637 2.047 1.00 82.81 92 ILE A CA 1
ATOM 690 C C . ILE A 1 92 ? 9.456 19.837 1.443 1.00 82.81 92 ILE A C 1
ATOM 692 O O . ILE A 1 92 ? 9.900 20.144 0.339 1.00 82.81 92 ILE A O 1
ATOM 696 N N . MET A 1 93 ? 9.916 18.783 2.120 1.00 84.06 93 MET A N 1
ATOM 697 C CA . MET A 1 93 ? 10.980 17.919 1.612 1.00 84.06 93 MET A CA 1
ATOM 698 C C . MET A 1 93 ? 10.581 17.258 0.287 1.00 84.06 93 MET A C 1
ATOM 700 O O . MET A 1 93 ? 11.366 17.270 -0.656 1.00 84.06 93 MET A O 1
ATOM 704 N N . MET A 1 94 ? 9.345 16.766 0.170 1.00 83.06 94 MET A N 1
ATOM 705 C CA . MET A 1 94 ? 8.816 16.222 -1.087 1.00 83.06 94 MET A CA 1
ATOM 706 C C . MET A 1 94 ? 8.787 17.255 -2.221 1.00 83.06 94 MET A C 1
ATOM 708 O O . MET A 1 94 ? 9.154 16.944 -3.356 1.00 83.06 94 MET A O 1
ATOM 712 N N . LEU A 1 95 ? 8.386 18.495 -1.932 1.00 82.50 95 LEU A N 1
ATOM 713 C CA . LEU A 1 95 ? 8.381 19.579 -2.919 1.00 82.50 95 LEU A CA 1
ATOM 714 C C . LEU A 1 95 ? 9.799 19.948 -3.371 1.00 82.50 95 LEU A C 1
ATOM 716 O O . LEU A 1 95 ? 10.039 20.118 -4.562 1.00 82.50 95 LEU A O 1
ATOM 720 N N . VAL A 1 96 ? 10.757 20.008 -2.447 1.00 84.31 96 VAL A N 1
ATOM 721 C CA . VAL A 1 96 ? 12.162 20.291 -2.773 1.00 84.31 96 VAL A CA 1
ATOM 722 C C . VAL A 1 96 ? 12.763 19.163 -3.611 1.00 84.31 96 VAL A C 1
ATOM 724 O O . VAL A 1 96 ? 13.375 19.433 -4.641 1.00 84.31 96 VAL A O 1
ATOM 727 N N . VAL A 1 97 ? 12.550 17.902 -3.224 1.00 82.81 97 VAL A N 1
ATOM 728 C CA . VAL A 1 97 ? 13.043 16.737 -3.975 1.00 82.81 97 VAL A CA 1
ATOM 729 C C . VAL A 1 97 ? 12.440 16.699 -5.375 1.00 82.81 97 VAL A C 1
ATOM 731 O O . VAL A 1 97 ? 13.167 16.489 -6.342 1.00 82.81 97 VAL A O 1
ATOM 734 N N . SER A 1 98 ? 11.136 16.950 -5.511 1.00 78.50 98 SER A N 1
ATOM 735 C CA . SER A 1 98 ? 10.493 16.974 -6.827 1.00 78.50 98 SER A CA 1
ATOM 736 C C . SER A 1 98 ? 10.957 18.136 -7.704 1.00 78.50 98 SER A C 1
ATOM 738 O O . SER A 1 98 ? 11.167 17.943 -8.898 1.00 78.50 98 SER A O 1
ATOM 740 N N . PHE A 1 99 ? 11.209 19.311 -7.126 1.00 79.56 99 PHE A N 1
ATOM 741 C CA . PHE A 1 99 ? 11.756 20.456 -7.852 1.00 79.56 99 PHE A CA 1
ATOM 742 C C . PHE A 1 99 ? 13.198 20.218 -8.318 1.00 79.56 99 PHE A C 1
ATOM 744 O O . PHE A 1 99 ? 13.517 20.455 -9.482 1.00 79.56 99 PHE A O 1
ATOM 751 N N . ILE A 1 100 ? 14.059 19.684 -7.444 1.00 78.88 100 ILE A N 1
ATOM 752 C CA . ILE A 1 100 ? 15.427 19.280 -7.804 1.00 78.88 100 ILE A CA 1
ATOM 753 C C . ILE A 1 100 ? 15.382 18.217 -8.900 1.00 78.88 100 ILE A C 1
ATOM 755 O O . ILE A 1 100 ? 16.143 18.299 -9.858 1.00 78.88 100 ILE A O 1
ATOM 759 N N . PHE A 1 101 ? 14.470 17.249 -8.799 1.00 72.12 101 PHE A N 1
ATOM 760 C CA . PHE A 1 101 ? 14.311 16.212 -9.810 1.00 72.12 101 PHE A CA 1
ATOM 761 C C . PHE A 1 101 ? 13.952 16.801 -11.181 1.00 72.12 101 PHE A C 1
ATOM 763 O O . PHE A 1 101 ? 14.592 16.460 -12.168 1.00 72.12 101 PHE A O 1
ATOM 770 N N . ILE A 1 102 ? 13.004 17.739 -11.253 1.00 74.19 102 ILE A N 1
ATOM 771 C CA . ILE A 1 102 ? 12.636 18.408 -12.514 1.00 74.19 102 ILE A CA 1
ATOM 772 C C . ILE A 1 102 ? 13.821 19.183 -13.117 1.00 74.19 102 ILE A C 1
ATOM 774 O O . ILE A 1 102 ? 13.944 19.243 -14.338 1.00 74.19 102 ILE A O 1
ATOM 778 N N . LEU A 1 103 ? 14.692 19.761 -12.283 1.00 71.44 103 LEU A N 1
ATOM 779 C CA . LEU A 1 103 ? 15.849 20.544 -12.732 1.00 71.44 103 LEU A CA 1
ATOM 780 C C . LEU A 1 103 ? 17.069 19.700 -13.128 1.00 71.44 103 LEU A C 1
ATOM 782 O O . LEU A 1 103 ? 17.827 20.110 -14.002 1.00 71.44 103 LEU A O 1
ATOM 786 N N . VAL A 1 104 ? 17.295 18.567 -12.458 1.00 69.88 104 VAL A N 1
ATOM 787 C CA . VAL A 1 104 ? 18.512 17.745 -12.599 1.00 69.88 104 VAL A CA 1
ATOM 788 C C . VAL A 1 104 ? 18.320 16.578 -13.568 1.00 69.88 104 VAL A C 1
ATOM 790 O O . VAL A 1 104 ? 19.300 16.087 -14.126 1.00 69.88 104 VAL A O 1
ATOM 793 N N . CYS A 1 105 ? 17.091 16.093 -13.765 1.00 61.66 105 CYS A N 1
ATOM 794 C CA . CYS A 1 105 ? 16.873 14.874 -14.535 1.00 61.66 105 CYS A CA 1
ATOM 795 C C . CYS A 1 105 ? 16.988 15.136 -16.044 1.00 61.66 105 CYS A C 1
ATOM 797 O O . CYS A 1 105 ? 16.046 15.586 -16.695 1.00 61.66 105 CYS A O 1
ATOM 799 N N . ASP A 1 106 ? 18.155 14.805 -16.593 1.00 58.06 106 ASP A N 1
ATOM 800 C CA . ASP A 1 106 ? 18.313 14.505 -18.010 1.00 58.06 106 ASP A CA 1
ATOM 801 C C . ASP A 1 106 ? 17.510 13.229 -18.322 1.00 58.06 106 ASP A C 1
ATOM 803 O O . ASP A 1 106 ? 17.596 12.231 -17.595 1.00 58.06 106 ASP A O 1
ATOM 807 N N . MET A 1 107 ? 16.678 13.266 -19.366 1.00 55.66 107 MET A N 1
ATOM 808 C CA . MET A 1 107 ? 15.598 12.290 -19.600 1.00 55.66 107 MET A CA 1
ATOM 809 C C . MET A 1 107 ? 16.075 10.830 -19.748 1.00 55.66 107 MET A C 1
ATOM 811 O O . MET A 1 107 ? 15.272 9.903 -19.633 1.00 55.66 107 MET A O 1
ATOM 815 N N . PHE A 1 108 ? 17.376 10.614 -19.947 1.00 54.66 108 PHE A N 1
ATOM 816 C CA . PHE A 1 108 ? 17.987 9.317 -20.233 1.00 54.66 108 PHE A CA 1
ATOM 817 C C . PHE A 1 108 ? 18.032 8.334 -19.052 1.00 54.66 108 PHE A C 1
ATOM 819 O O . PHE A 1 108 ? 17.910 7.129 -19.265 1.00 54.66 108 PHE A O 1
ATOM 826 N N . ILE A 1 109 ? 18.186 8.794 -17.804 1.00 58.19 109 ILE A N 1
ATOM 827 C CA . ILE A 1 109 ? 18.359 7.874 -16.656 1.00 58.19 109 ILE A CA 1
ATOM 828 C C . ILE A 1 109 ? 17.023 7.231 -16.253 1.00 58.19 109 ILE A C 1
ATOM 830 O O . ILE A 1 109 ? 16.972 6.068 -15.850 1.00 58.19 109 ILE A O 1
ATOM 834 N N . PHE A 1 110 ? 15.923 7.975 -16.373 1.00 54.59 110 PHE A N 1
ATOM 835 C CA . PHE A 1 110 ? 14.612 7.517 -15.917 1.00 54.59 110 PHE A CA 1
ATOM 836 C C . PHE A 1 110 ? 13.892 6.644 -16.947 1.00 54.59 110 PHE A C 1
ATOM 838 O O . PHE A 1 110 ? 13.139 5.749 -16.559 1.00 54.59 110 PHE A O 1
ATOM 845 N N . GLU A 1 111 ? 14.147 6.857 -18.245 1.00 56.19 111 GLU A N 1
ATOM 846 C CA . GLU A 1 111 ? 13.687 5.917 -19.269 1.00 56.19 111 GLU A CA 1
ATOM 847 C C . GLU A 1 111 ? 14.265 4.528 -19.003 1.00 56.19 111 GLU A C 1
ATOM 849 O O . GLU A 1 111 ? 13.488 3.583 -18.941 1.00 56.19 111 GLU A O 1
ATOM 854 N N . GLY A 1 112 ? 15.557 4.386 -18.688 1.00 55.34 112 GLY A N 1
ATOM 855 C CA . GLY A 1 112 ? 16.152 3.076 -18.382 1.00 55.34 112 GLY A CA 1
ATOM 856 C C . GLY A 1 112 ? 15.525 2.339 -17.185 1.00 55.34 112 GLY A C 1
ATOM 857 O O . GLY A 1 112 ? 15.453 1.113 -17.193 1.00 55.34 112 GLY A O 1
ATOM 858 N N . LEU A 1 113 ? 15.018 3.060 -16.177 1.00 56.72 113 LEU A N 1
ATOM 859 C CA . LEU A 1 113 ? 14.425 2.452 -14.976 1.00 56.72 113 LEU A CA 1
ATOM 860 C C . LEU A 1 113 ? 13.011 1.887 -15.217 1.00 56.72 113 LEU A C 1
ATOM 862 O O . LEU A 1 113 ? 12.624 0.911 -14.581 1.00 56.72 113 LEU A O 1
ATOM 866 N N . PHE A 1 114 ? 12.241 2.506 -16.119 1.00 53.62 114 PHE A N 1
ATOM 867 C CA . PHE A 1 114 ? 10.859 2.113 -16.431 1.00 53.62 114 PHE A CA 1
ATOM 868 C C . PHE A 1 114 ? 10.716 1.345 -17.751 1.00 53.62 114 PHE A C 1
ATOM 870 O O . PHE A 1 114 ? 9.715 0.664 -17.937 1.00 53.62 114 PHE A O 1
ATOM 877 N N . THR A 1 115 ? 11.698 1.433 -18.651 1.00 53.28 115 THR A N 1
ATOM 878 C CA . THR A 1 115 ? 11.721 0.709 -19.938 1.00 53.28 115 THR A CA 1
ATOM 879 C C . THR A 1 115 ? 12.599 -0.545 -19.913 1.00 53.28 115 THR A C 1
ATOM 881 O O . THR A 1 115 ? 12.645 -1.273 -20.896 1.00 53.28 115 THR A O 1
ATOM 884 N N . GLY A 1 116 ? 13.265 -0.839 -18.789 1.00 48.97 116 GLY A N 1
ATOM 885 C CA . GLY A 1 116 ? 14.173 -1.984 -18.638 1.00 48.97 116 GLY A CA 1
ATOM 886 C C . GLY A 1 116 ? 13.514 -3.371 -18.633 1.00 48.97 116 GLY A C 1
ATOM 887 O O . GLY A 1 116 ? 14.211 -4.366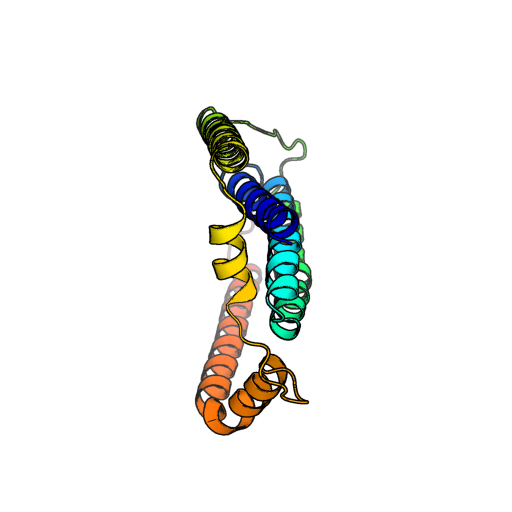 -18.449 1.00 48.97 116 GLY A O 1
ATOM 888 N N . VAL A 1 117 ? 12.196 -3.466 -18.824 1.00 52.69 117 VAL A N 1
ATOM 889 C CA . VAL A 1 117 ? 11.544 -4.745 -19.120 1.00 52.69 117 VAL A CA 1
ATOM 890 C C . VAL A 1 117 ? 11.521 -4.867 -20.631 1.00 52.69 117 VAL A C 1
ATOM 892 O O . VAL A 1 117 ? 10.632 -4.339 -21.292 1.00 52.69 117 VAL A O 1
ATOM 895 N N . GLU A 1 118 ? 12.544 -5.523 -21.175 1.00 52.78 118 GLU A N 1
ATOM 896 C CA . GLU A 1 118 ? 12.540 -5.946 -22.567 1.00 52.78 118 GLU A CA 1
ATOM 897 C C . GLU A 1 118 ? 11.209 -6.651 -22.842 1.00 52.78 118 GLU A C 1
ATOM 899 O O . GLU A 1 118 ? 10.918 -7.702 -22.261 1.00 52.78 118 GLU A O 1
ATOM 904 N N . GLU A 1 119 ? 10.377 -6.043 -23.690 1.00 52.28 119 GLU A N 1
ATOM 905 C CA . GLU A 1 119 ? 9.176 -6.659 -24.235 1.00 52.28 119 GLU A CA 1
ATOM 906 C C . GLU A 1 119 ? 9.623 -7.848 -25.090 1.00 52.28 119 GLU A C 1
ATOM 908 O O . GLU A 1 119 ? 9.730 -7.777 -26.311 1.00 52.28 119 GLU A O 1
ATOM 913 N N . GLY A 1 120 ? 9.948 -8.966 -24.445 1.00 50.41 120 GLY A N 1
ATOM 914 C CA . GLY A 1 120 ? 10.034 -10.249 -25.110 1.00 50.41 120 GLY A CA 1
ATOM 915 C C . GLY A 1 120 ? 8.651 -10.535 -25.670 1.00 50.41 120 GLY A C 1
ATOM 916 O O . GLY A 1 120 ? 7.677 -10.550 -24.918 1.00 50.41 120 GLY A O 1
ATOM 917 N N . TRP A 1 121 ? 8.557 -10.724 -26.987 1.00 42.59 121 TRP A N 1
ATOM 918 C CA . TRP A 1 121 ? 7.316 -11.000 -27.713 1.00 42.59 121 TRP A CA 1
ATOM 919 C C . TRP A 1 121 ? 6.739 -12.366 -27.304 1.00 42.59 121 TRP A C 1
ATOM 921 O O . TRP A 1 121 ? 6.795 -13.346 -28.043 1.00 42.59 121 TRP A O 1
ATOM 931 N N . GLY A 1 122 ? 6.206 -12.451 -26.091 1.00 53.78 122 GLY A N 1
ATOM 932 C CA . GLY A 1 122 ? 5.408 -13.556 -25.602 1.00 53.78 122 GLY A CA 1
ATOM 933 C C . GLY A 1 122 ? 3.943 -13.192 -25.768 1.00 53.78 122 GLY A C 1
ATOM 934 O O . GLY A 1 122 ? 3.464 -12.255 -25.142 1.00 53.78 122 GLY A O 1
ATOM 935 N N . MET A 1 123 ? 3.205 -13.958 -26.574 1.00 53.59 123 MET A N 1
ATOM 936 C CA . MET A 1 123 ? 1.753 -13.797 -26.782 1.00 53.59 123 MET A CA 1
ATOM 937 C C . MET A 1 123 ? 0.908 -13.946 -25.496 1.00 53.59 123 MET A C 1
ATOM 939 O O . MET A 1 123 ? -0.312 -13.811 -25.534 1.00 53.59 123 MET A O 1
ATOM 943 N N . VAL A 1 124 ? 1.542 -14.231 -24.356 1.00 57.72 124 VAL A N 1
ATOM 944 C CA . VAL A 1 124 ? 0.930 -14.365 -23.036 1.00 57.72 124 VAL A CA 1
ATOM 945 C C . VAL A 1 124 ? 1.659 -13.412 -22.094 1.00 57.72 124 VAL A C 1
ATOM 947 O O . VAL A 1 124 ? 2.866 -13.553 -21.899 1.00 57.72 124 VAL A O 1
ATOM 950 N N . GLY A 1 125 ? 0.936 -12.456 -21.503 1.00 64.19 125 GLY A N 1
ATOM 951 C CA . GLY A 1 125 ? 1.511 -11.533 -20.522 1.00 64.19 125 GLY A CA 1
ATOM 952 C C . GLY A 1 125 ? 2.156 -12.306 -19.368 1.00 64.19 125 GLY A C 1
ATOM 953 O O . GLY A 1 125 ? 1.518 -13.203 -18.805 1.00 64.19 125 GLY A O 1
ATOM 954 N N . GLN A 1 126 ? 3.409 -11.972 -19.031 1.00 65.06 126 GLN A N 1
ATOM 955 C CA . GLN A 1 126 ? 4.217 -12.662 -18.008 1.00 65.06 126 GLN A CA 1
ATOM 956 C C . GLN A 1 126 ? 3.480 -12.808 -16.665 1.00 65.06 126 GLN A C 1
ATOM 958 O O . GLN A 1 126 ? 3.577 -13.839 -16.004 1.00 65.06 126 GLN A O 1
ATOM 963 N N . ASP A 1 127 ? 2.660 -11.826 -16.305 1.00 70.69 127 ASP A N 1
ATOM 964 C CA . ASP A 1 127 ? 1.787 -11.860 -15.134 1.00 70.69 127 ASP A CA 1
ATOM 965 C C . ASP A 1 127 ? 0.850 -13.072 -15.087 1.00 70.69 127 ASP A C 1
ATOM 967 O O . ASP A 1 127 ? 0.696 -13.729 -14.057 1.00 70.69 127 ASP A O 1
ATOM 971 N N . THR A 1 128 ? 0.196 -13.374 -16.211 1.00 74.75 128 THR A N 1
ATOM 972 C CA . THR A 1 128 ? -0.855 -14.400 -16.272 1.00 74.75 128 THR A CA 1
ATOM 973 C C . THR A 1 128 ? -0.275 -15.809 -16.214 1.00 74.75 128 THR A C 1
ATOM 975 O O . THR A 1 128 ? -0.874 -16.708 -15.615 1.00 74.75 128 THR A O 1
ATOM 978 N N . SER A 1 129 ? 0.932 -16.001 -16.754 1.00 79.88 129 SER A N 1
ATOM 979 C CA . SER A 1 129 ? 1.650 -17.269 -16.639 1.00 79.88 129 SER A CA 1
ATOM 980 C C . SER A 1 129 ? 2.139 -17.502 -15.204 1.00 79.88 129 SER A C 1
ATOM 982 O O . SER A 1 129 ? 2.028 -18.626 -14.708 1.00 79.88 129 SER A O 1
ATOM 984 N N . GLY A 1 130 ? 2.544 -16.448 -14.485 1.00 82.31 130 GLY A N 1
ATOM 985 C CA . GLY A 1 130 ? 2.888 -16.509 -13.060 1.00 82.31 130 GLY A CA 1
ATOM 986 C C . GLY A 1 130 ? 1.755 -17.053 -12.179 1.00 82.31 130 GLY A C 1
ATOM 987 O O . GLY A 1 130 ? 1.984 -17.927 -11.338 1.00 82.31 130 GLY A O 1
ATOM 988 N N . VAL A 1 131 ? 0.509 -16.626 -12.421 1.00 83.88 131 VAL A N 1
ATOM 989 C CA . VAL A 1 131 ? -0.670 -17.121 -11.679 1.00 83.88 131 VAL A CA 1
ATOM 990 C C . VAL A 1 131 ? -0.871 -18.624 -11.887 1.00 83.88 131 VAL A C 1
ATOM 992 O O . VAL A 1 131 ? -1.141 -19.355 -10.934 1.00 83.88 131 VAL A O 1
ATOM 995 N N . SER A 1 132 ? -0.687 -19.117 -13.114 1.00 85.88 132 SER A N 1
ATOM 996 C CA . SER A 1 132 ? -0.830 -20.548 -13.412 1.00 85.88 132 SER A CA 1
ATOM 997 C C . SER A 1 132 ? 0.207 -21.413 -12.676 1.00 85.88 132 SER A C 1
ATOM 999 O O . SER A 1 132 ? -0.118 -22.489 -12.164 1.00 85.88 132 SER A O 1
ATOM 1001 N N . LEU A 1 133 ? 1.441 -20.915 -12.537 1.00 87.81 133 LEU A N 1
ATOM 1002 C CA . LEU A 1 133 ? 2.518 -21.594 -11.814 1.00 87.81 133 LEU A CA 1
ATOM 1003 C C . LEU A 1 133 ? 2.245 -21.665 -10.308 1.00 87.81 133 LEU A C 1
ATOM 1005 O O . LEU A 1 133 ? 2.576 -22.674 -9.679 1.00 87.81 133 LEU A O 1
ATOM 1009 N N . MET A 1 134 ? 1.580 -20.652 -9.741 1.00 86.38 134 MET A N 1
ATOM 1010 C CA . MET A 1 134 ? 1.163 -20.652 -8.337 1.00 86.38 134 MET A CA 1
ATOM 1011 C C . MET A 1 134 ? 0.230 -21.831 -8.023 1.00 86.38 134 MET A C 1
ATOM 1013 O O . MET A 1 134 ? 0.388 -22.483 -6.993 1.00 86.38 134 MET A O 1
ATOM 1017 N N . TYR A 1 135 ? -0.691 -22.168 -8.930 1.00 88.31 135 TYR A N 1
ATOM 1018 C CA . TYR A 1 135 ? -1.584 -23.316 -8.752 1.00 88.31 135 TYR A CA 1
ATOM 1019 C C . TYR A 1 135 ? -0.925 -24.665 -9.024 1.00 88.31 135 TYR A C 1
ATOM 1021 O O . TYR A 1 135 ? -1.413 -25.677 -8.525 1.00 88.31 135 TYR A O 1
ATOM 1029 N N . ASN A 1 136 ? 0.154 -24.719 -9.810 1.00 89.50 136 ASN A N 1
ATOM 1030 C CA . ASN A 1 136 ? 0.814 -25.985 -10.120 1.00 89.50 136 ASN A CA 1
ATOM 1031 C C . ASN A 1 136 ? 1.926 -26.320 -9.115 1.00 89.50 136 ASN A C 1
ATOM 1033 O O . ASN A 1 136 ? 1.822 -27.304 -8.382 1.00 89.50 136 ASN A O 1
ATOM 1037 N N . LEU A 1 137 ? 2.957 -25.475 -9.051 1.00 91.62 137 LEU A N 1
ATOM 1038 C CA . LEU A 1 137 ? 4.120 -25.657 -8.177 1.00 91.62 137 LEU A CA 1
ATOM 1039 C C . LEU A 1 137 ? 3.861 -25.114 -6.765 1.00 91.62 137 LEU A C 1
ATOM 1041 O O . LEU A 1 137 ? 4.316 -25.690 -5.781 1.00 91.62 137 LEU A O 1
ATOM 1045 N N . GLY A 1 138 ? 3.082 -24.036 -6.648 1.00 88.81 138 GLY A N 1
ATOM 1046 C CA . GLY A 1 138 ? 2.806 -23.350 -5.381 1.00 88.81 138 GLY A CA 1
ATOM 1047 C C . GLY A 1 138 ? 1.696 -23.963 -4.518 1.00 88.81 138 GLY A C 1
ATOM 1048 O O . GLY A 1 138 ? 1.296 -23.346 -3.531 1.00 88.81 138 GLY A O 1
ATOM 1049 N N . LYS A 1 139 ? 1.200 -25.171 -4.831 1.00 91.44 139 LYS A N 1
ATOM 1050 C CA . LYS A 1 139 ? 0.078 -25.814 -4.109 1.00 91.44 139 LYS A CA 1
ATOM 1051 C C . LYS A 1 139 ? 0.296 -25.885 -2.599 1.00 91.44 139 LYS A C 1
ATOM 1053 O O . LYS A 1 139 ? -0.629 -25.621 -1.839 1.00 91.44 139 LYS A O 1
ATOM 1058 N N . ALA A 1 140 ? 1.515 -26.211 -2.166 1.00 93.69 140 ALA A N 1
ATOM 1059 C CA . ALA A 1 140 ? 1.845 -26.292 -0.745 1.00 93.69 140 ALA A CA 1
ATOM 1060 C C . ALA A 1 140 ? 1.674 -24.933 -0.042 1.00 93.69 140 ALA A C 1
ATOM 1062 O O . ALA A 1 140 ? 1.037 -24.862 1.006 1.00 93.69 140 ALA A O 1
ATO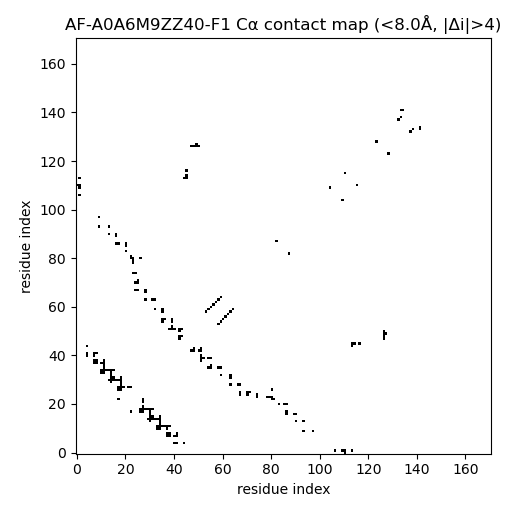M 1063 N N . MET A 1 141 ? 2.162 -23.850 -0.657 1.00 92.06 141 MET A N 1
ATOM 1064 C CA . MET A 1 141 ? 1.997 -22.492 -0.128 1.00 92.06 141 MET A CA 1
ATOM 1065 C C . MET A 1 141 ? 0.524 -22.068 -0.090 1.00 92.06 141 MET A C 1
ATOM 1067 O O . MET A 1 141 ? 0.108 -21.444 0.881 1.00 92.06 141 MET A O 1
ATOM 1071 N N . LEU A 1 142 ? -0.275 -22.447 -1.097 1.00 92.06 142 LEU A N 1
ATOM 1072 C CA . LEU A 1 142 ? -1.719 -22.177 -1.122 1.00 92.06 142 LEU A CA 1
ATOM 1073 C C . LEU A 1 142 ? -2.478 -22.901 -0.005 1.00 92.06 142 LEU A C 1
ATOM 1075 O O . LEU A 1 142 ? -3.381 -22.328 0.599 1.00 92.06 142 LEU A O 1
ATOM 1079 N N . ILE A 1 143 ? -2.114 -24.150 0.295 1.00 95.94 143 ILE A N 1
ATOM 1080 C CA . ILE A 1 143 ? -2.720 -24.891 1.406 1.00 95.94 143 ILE A CA 1
ATOM 1081 C C . ILE A 1 143 ? -2.360 -24.216 2.732 1.00 95.94 143 ILE A C 1
ATOM 1083 O O . ILE A 1 143 ? -3.245 -23.977 3.549 1.00 95.94 143 ILE A O 1
ATOM 1087 N N . ILE A 1 144 ? -1.089 -23.855 2.934 1.00 96.81 144 ILE A N 1
ATOM 1088 C CA . ILE A 1 144 ? -0.634 -23.196 4.167 1.00 96.81 144 ILE A CA 1
ATOM 1089 C C . ILE A 1 144 ? -1.327 -21.839 4.355 1.00 96.81 144 ILE A C 1
ATOM 1091 O O . ILE A 1 144 ? -1.818 -21.556 5.447 1.00 96.81 144 ILE A O 1
ATOM 1095 N N . SER A 1 145 ? -1.419 -21.011 3.309 1.00 95.00 145 SER A N 1
ATOM 1096 C CA . SER A 1 145 ? -2.084 -19.705 3.397 1.00 95.00 145 SER A CA 1
ATOM 1097 C C . SER A 1 145 ? -3.592 -19.834 3.623 1.00 95.00 145 SER A C 1
ATOM 1099 O O . SER A 1 145 ? -4.146 -19.104 4.444 1.00 95.00 145 SER A O 1
ATOM 1101 N N . GLY A 1 146 ? -4.252 -20.800 2.977 1.00 95.88 146 GLY A N 1
ATOM 1102 C CA . GLY A 1 146 ? -5.665 -21.102 3.208 1.00 95.88 146 GLY A CA 1
ATOM 1103 C C . GLY A 1 146 ? -5.943 -21.544 4.646 1.00 95.88 146 GLY A C 1
ATOM 1104 O O . GLY A 1 146 ? -6.870 -21.041 5.280 1.00 95.88 146 GLY A O 1
ATOM 1105 N N . TRP A 1 147 ? -5.101 -22.423 5.198 1.00 97.31 147 TRP A N 1
ATOM 1106 C CA . TRP A 1 147 ? -5.181 -22.823 6.605 1.00 97.31 147 TRP A CA 1
ATOM 1107 C C . TRP A 1 147 ? -4.952 -21.645 7.556 1.00 97.31 147 TRP A C 1
ATOM 1109 O O . TRP A 1 147 ? -5.693 -21.498 8.527 1.00 97.31 147 TRP A O 1
ATOM 1119 N N . ALA A 1 148 ? -3.979 -20.777 7.269 1.00 97.25 148 ALA A N 1
ATOM 1120 C CA . ALA A 1 148 ? -3.726 -19.585 8.073 1.00 97.25 148 ALA A CA 1
ATOM 1121 C C . ALA A 1 148 ? -4.937 -18.635 8.086 1.00 97.25 148 ALA A C 1
ATOM 1123 O O . ALA A 1 148 ? -5.336 -18.187 9.158 1.00 97.25 148 ALA A O 1
ATOM 1124 N N . LEU A 1 149 ? -5.569 -18.383 6.932 1.00 95.00 149 LEU A N 1
ATOM 1125 C CA . LEU A 1 149 ? -6.778 -17.550 6.831 1.00 95.00 149 LEU A CA 1
ATOM 1126 C C . LEU A 1 149 ? -7.983 -18.150 7.572 1.00 95.00 149 LEU A C 1
ATOM 1128 O O . LEU A 1 149 ? -8.795 -17.427 8.145 1.00 95.00 149 LEU A O 1
ATOM 1132 N N . LEU A 1 150 ? -8.109 -19.476 7.583 1.00 96.38 150 LEU A N 1
ATOM 1133 C CA . LEU A 1 150 ? -9.177 -20.158 8.310 1.00 96.38 150 LEU A CA 1
ATOM 1134 C C . LEU A 1 150 ? -8.958 -20.045 9.830 1.00 96.38 150 LEU A C 1
ATOM 1136 O O . LEU A 1 150 ? -9.887 -19.736 10.577 1.00 96.38 150 LEU A O 1
ATOM 1140 N N . LEU A 1 151 ? -7.713 -20.207 10.290 1.00 96.75 151 LEU A N 1
ATOM 1141 C CA . LEU A 1 151 ? -7.354 -19.991 11.692 1.00 96.75 151 LEU A CA 1
ATOM 1142 C C . LEU A 1 151 ? -7.579 -18.539 12.128 1.00 96.75 151 LEU A C 1
ATOM 1144 O O . LEU A 1 151 ? -8.134 -18.322 13.204 1.00 96.75 151 LEU A O 1
ATOM 1148 N N . THR A 1 152 ? -7.212 -17.542 11.312 1.00 94.75 152 THR A N 1
ATOM 1149 C CA . THR A 1 152 ? -7.479 -16.134 11.654 1.00 94.75 152 THR A CA 1
ATOM 1150 C C . THR A 1 152 ? -8.975 -15.853 11.747 1.00 94.7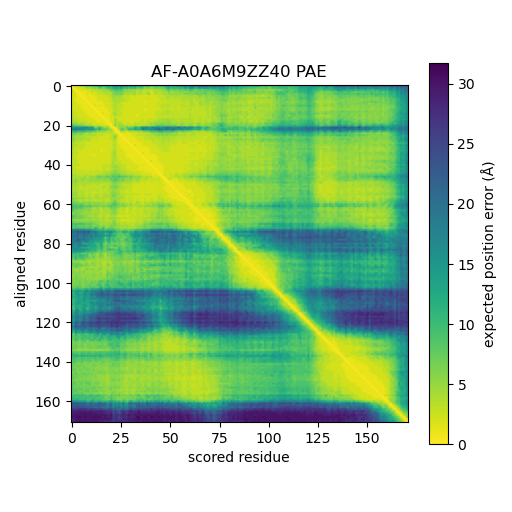5 152 THR A C 1
ATOM 1152 O O . THR A 1 152 ? -9.391 -15.145 12.663 1.00 94.75 152 THR A O 1
ATOM 1155 N N . LEU A 1 153 ? -9.800 -16.456 10.884 1.00 93.94 153 LEU A N 1
ATOM 1156 C CA . LEU A 1 153 ? -11.256 -16.355 10.979 1.00 93.94 153 LEU A CA 1
ATOM 1157 C C . LEU A 1 153 ? -11.772 -16.903 12.315 1.00 93.94 153 LEU A C 1
ATOM 1159 O O . LEU A 1 153 ? -12.553 -16.224 12.980 1.00 93.94 153 LEU A O 1
ATOM 1163 N N . PHE A 1 154 ? -11.310 -18.077 12.756 1.00 94.00 154 PHE A N 1
ATOM 1164 C CA . PHE A 1 154 ? -11.693 -18.613 14.067 1.00 94.00 154 PHE A CA 1
ATOM 1165 C C . PHE A 1 154 ? -11.226 -17.735 15.227 1.00 94.00 154 PHE A C 1
ATOM 1167 O O . PHE A 1 154 ? -11.976 -17.552 16.184 1.00 94.00 154 PHE A O 1
ATOM 1174 N N . VAL A 1 155 ? -10.023 -17.163 15.145 1.00 94.75 155 VAL A N 1
ATOM 1175 C CA . VAL A 1 155 ? -9.515 -16.229 16.160 1.00 94.75 155 VAL A CA 1
ATOM 1176 C C . VAL A 1 155 ? -10.410 -14.992 16.250 1.00 94.75 155 VAL A C 1
ATOM 1178 O O . VAL A 1 155 ? -10.855 -14.640 17.340 1.00 94.75 155 VAL A O 1
ATOM 1181 N N . VAL A 1 156 ? -10.737 -14.360 15.119 1.00 92.19 156 VAL A N 1
ATOM 1182 C CA . VAL A 1 156 ? -11.613 -13.175 15.081 1.00 92.19 156 VAL A CA 1
ATOM 1183 C C . VAL A 1 156 ? -13.023 -13.512 15.581 1.00 92.19 156 VAL A C 1
ATOM 1185 O O . VAL A 1 156 ? -13.622 -12.742 16.336 1.00 92.19 156 VAL A O 1
ATOM 1188 N N . LEU A 1 157 ? -13.546 -14.684 15.225 1.00 91.56 157 LEU A N 1
ATOM 1189 C CA . LEU A 1 157 ? -14.853 -15.153 15.678 1.00 91.56 157 LEU A CA 1
ATOM 1190 C C . LEU A 1 157 ? -14.863 -15.446 17.190 1.00 91.56 157 LEU A C 1
ATOM 1192 O O . LEU A 1 157 ? -15.801 -15.063 17.882 1.00 91.56 157 LEU A O 1
ATOM 1196 N N . GLY A 1 158 ? -13.784 -16.013 17.737 1.00 89.62 158 GLY A N 1
ATOM 1197 C CA . GLY A 1 158 ? -13.604 -16.192 19.180 1.00 89.62 158 GLY A CA 1
ATOM 1198 C C . GLY A 1 158 ? -13.532 -14.867 19.948 1.00 89.62 158 GLY A C 1
ATOM 1199 O O . GLY A 1 158 ? -14.161 -14.732 20.997 1.00 89.62 158 GLY A O 1
ATOM 1200 N N . ILE A 1 159 ? -12.831 -13.863 19.404 1.00 89.44 159 ILE A N 1
ATOM 1201 C CA . ILE A 1 159 ? -12.746 -12.518 20.000 1.00 89.44 159 ILE A CA 1
ATOM 1202 C C . ILE A 1 159 ? -14.122 -11.840 20.012 1.00 89.44 159 ILE A C 1
ATOM 1204 O O . ILE A 1 159 ? -14.526 -11.278 21.029 1.00 89.44 159 ILE A O 1
ATOM 1208 N N . THR A 1 160 ? -14.869 -11.913 18.908 1.00 86.88 160 THR A N 1
ATOM 1209 C CA . THR A 1 160 ? -16.195 -11.278 18.812 1.00 86.88 160 THR A CA 1
ATOM 1210 C C . THR A 1 160 ? -17.265 -12.008 19.633 1.00 86.88 160 THR A C 1
ATOM 1212 O O . THR A 1 160 ? -18.137 -11.353 20.201 1.00 86.88 160 THR A O 1
ATOM 1215 N N . TRP A 1 161 ? -17.180 -13.334 19.800 1.00 79.62 161 TRP A N 1
ATOM 1216 C CA . TRP A 1 161 ? -18.053 -14.088 20.714 1.00 79.62 161 TRP A CA 1
ATOM 1217 C C . TRP A 1 161 ? -17.786 -13.809 22.196 1.00 79.62 161 TRP A C 1
ATOM 1219 O O . TRP A 1 161 ? -18.725 -13.831 22.992 1.00 79.62 161 TRP A O 1
ATOM 1229 N N . GLY A 1 162 ? -16.550 -13.468 22.574 1.00 63.31 162 GLY A N 1
ATOM 1230 C CA . GLY A 1 162 ? -16.217 -13.059 23.944 1.00 63.31 162 GLY A CA 1
ATOM 1231 C C . GLY A 1 162 ? -17.019 -11.848 24.442 1.00 63.31 162 GLY A C 1
ATOM 1232 O O . GLY A 1 162 ? -17.284 -11.735 25.638 1.00 63.31 162 GLY A O 1
ATOM 1233 N N . VAL A 1 163 ? -17.489 -10.990 23.529 1.00 57.94 163 VAL A N 1
ATOM 1234 C CA . VAL A 1 163 ? -18.329 -9.821 23.844 1.00 57.94 163 VAL A CA 1
ATOM 1235 C C . VAL A 1 163 ? -19.728 -10.227 24.337 1.00 57.94 163 VAL A C 1
ATOM 1237 O O . VAL A 1 163 ? -20.317 -9.510 25.140 1.00 57.94 163 VAL A O 1
ATOM 1240 N N . PHE A 1 164 ? -20.251 -11.393 23.934 1.00 57.12 164 PHE A N 1
ATOM 1241 C CA . PHE A 1 164 ? -21.580 -11.869 24.349 1.00 57.12 164 PHE A CA 1
ATOM 1242 C C . PHE A 1 164 ? -21.594 -12.600 25.706 1.00 57.12 164 PHE A C 1
ATOM 1244 O O . PHE A 1 164 ? -22.655 -12.698 26.318 1.00 57.12 164 PHE A O 1
ATOM 1251 N N . CYS A 1 165 ? -20.444 -13.081 26.202 1.00 57.88 165 CYS A N 1
ATOM 1252 C CA . CYS A 1 165 ? -20.332 -13.834 27.468 1.00 57.88 165 CYS A CA 1
ATOM 1253 C C . CYS A 1 165 ? -19.457 -13.157 28.548 1.00 57.88 165 CYS A C 1
ATOM 1255 O O . CYS A 1 165 ? -19.245 -13.737 29.614 1.00 57.88 165 CYS A O 1
ATOM 1257 N N . GLY A 1 166 ? -18.938 -11.949 28.308 1.00 53.72 166 GLY A N 1
ATOM 1258 C CA . GLY A 1 166 ? -18.116 -11.200 29.266 1.00 53.72 166 GLY A CA 1
ATOM 1259 C C . GLY A 1 166 ? -18.922 -10.257 30.170 1.00 53.72 166 GLY A C 1
ATOM 1260 O O . GLY A 1 166 ? -19.771 -9.505 29.705 1.00 53.72 166 GLY A O 1
ATOM 1261 N N . SER A 1 167 ? -18.588 -10.222 31.465 1.00 51.38 167 SER A N 1
ATOM 1262 C CA . SER A 1 167 ? -19.143 -9.338 32.516 1.00 51.38 167 SER A CA 1
ATOM 1263 C C . SER A 1 167 ? -18.860 -7.827 32.331 1.00 51.38 167 SER A C 1
ATOM 1265 O O . SER A 1 167 ? -18.985 -7.054 33.280 1.00 51.38 167 SER A O 1
ATOM 1267 N N . LEU A 1 168 ? -18.466 -7.370 31.142 1.00 47.16 168 LEU A N 1
ATOM 1268 C CA . LEU A 1 168 ? -18.184 -5.960 30.850 1.00 47.16 168 LEU A CA 1
ATOM 1269 C C . LEU A 1 168 ? -19.365 -5.332 30.109 1.00 47.16 168 LEU A C 1
ATOM 1271 O O . LEU A 1 168 ? -19.261 -4.857 28.982 1.00 47.16 168 LEU A O 1
ATOM 1275 N N . ARG A 1 169 ? -20.513 -5.323 30.788 1.00 46.75 169 ARG A N 1
ATOM 1276 C CA . ARG A 1 169 ? -21.576 -4.364 30.507 1.00 46.75 169 ARG A CA 1
ATOM 1277 C C . ARG A 1 169 ? -21.054 -3.003 30.979 1.00 46.75 169 ARG A C 1
ATOM 1279 O O . ARG A 1 169 ? -21.018 -2.750 32.180 1.00 46.75 169 ARG A O 1
ATOM 1286 N N . ALA A 1 170 ? -20.590 -2.169 30.054 1.00 43.97 170 ALA A N 1
ATOM 1287 C CA . ALA A 1 170 ? -20.421 -0.752 30.340 1.00 43.97 170 ALA A CA 1
ATOM 1288 C C . ALA A 1 170 ? -21.821 -0.156 30.564 1.00 43.97 170 ALA A C 1
ATOM 1290 O O . ALA A 1 170 ? -22.699 -0.292 29.707 1.00 43.97 170 ALA A O 1
ATOM 1291 N N . VAL A 1 171 ? -22.027 0.390 31.765 1.00 40.31 171 VAL A N 1
ATOM 1292 C CA . VAL A 1 171 ? -23.054 1.401 32.060 1.00 40.31 171 VAL A CA 1
ATOM 1293 C C . VAL A 1 171 ? -22.658 2.692 31.358 1.00 40.31 171 VAL A C 1
ATOM 1295 O O . VAL A 1 171 ? -21.438 2.973 31.337 1.00 40.31 171 VAL A O 1
#

Sequence (171 aa):
MAYVSFLALVGLVAGFIVMSSNSSPYFAALGLVVGAVFGCWILVNVGISFLSLVLVLIYLGGMLVVFAYSASLASEPYPEFRVNGFMLMWIIMMLVVSFIFILVCDMFIFEGLFTGVEEGWGMVGQDTSGVSLMYNLGKAMLIISGWALLLTLFVVLGITWGVFCGSLRAV

Organism: NCBI:txid141976

Radius of gyration: 21.51 Å; Cα contacts (8 Å, |Δi|>4): 121; chains: 1; bounding box: 42×47×60 Å

Nearest PDB structures (foldseek):
  7r46-assembly1_J  TM=8.796E-01  e=1.416E-08  Bos taurus
  8ues-assembly1_1J  TM=8.187E-01  e=5.642E-08  Sus scrofa
  8ic4-assembly1_J  TM=8.681E-01  e=4.615E-07  Mus musculus
  6qc8-assembly1_D6  TM=7.912E-01  e=2.965E-07  Ovis aries
  7dgz-assembly1_7  TM=7.902E-01  e=3.134E-07  Bos taurus

Foldseek 3Di:
DLVLLVVLVLQLVQLVLQLPQPFQLVSVLVSQVSNLVSVLVNCVLLVQNVVNVVSCCCVVVPPSVVSVVVSVVPDDPDGDPDDDPVSVVSVVVSVVVVVVCVVPDDPPPRCCVRVVPPPPPDPDRPNVVVVVCCVPVVVVVVVVVVVVVVVVVVVVVVVVVCVVVDPPPDD

Mean predicted aligned error: 9.99 Å

pLDDT: mean 78.57, std 14.23, range [40.31, 97.31]

Secondary structure (DSSP, 8-state):
-HHHHHHHHHHHHHHHHHHHS---HHHHHHHHHHHHHHHHHHHHHTT-HHHHHHHIIIIIIIIHHHHHHHHHHH--SS------HHHHHHHHHHHHHHHHHHHH--THHHHHHHH-S-----SS-HHHHHHHHHHHTTHHHHHHHHHHHHHHHHHHHHHHHHHHHSS----